Protein AF-A0A183U1H2-F1 (afdb_monomer_lite)

Foldseek 3Di:
DPPPPPDDPLRVLVVVLVVLQVVLVVCVVVVVLVSNLVSLVVSLVSLCVSLVPDDPVSVVVSNVSNVVSVVVSVVSVVVVVVVVVVVVVVPDDDPDPPPPPPPDDDD

Structure (mmCIF, N/CA/C/O backbone):
data_AF-A0A183U1H2-F1
#
_entry.id   AF-A0A183U1H2-F1
#
loop_
_atom_site.group_PDB
_atom_site.id
_atom_site.type_symbol
_atom_site.label_atom_id
_atom_site.label_alt_id
_atom_site.label_comp_id
_atom_site.label_asym_id
_atom_site.label_entity_id
_atom_site.label_seq_id
_atom_site.pdbx_PDB_ins_code
_atom_site.Cartn_x
_atom_site.Cartn_y
_atom_site.Cartn_z
_atom_site.occupancy
_atom_site.B_iso_or_equiv
_atom_site.auth_seq_id
_atom_site.auth_comp_id
_atom_site.auth_asym_id
_atom_site.auth_atom_id
_atom_site.pdbx_PDB_model_num
ATOM 1 N N . MET A 1 1 ? -0.486 -20.157 -33.945 1.00 36.94 1 MET A N 1
ATOM 2 C CA . MET A 1 1 ? 0.719 -19.819 -33.159 1.00 36.94 1 MET A CA 1
ATOM 3 C C . MET A 1 1 ? 0.228 -19.190 -31.872 1.00 36.94 1 MET A C 1
ATOM 5 O O . MET A 1 1 ? -0.326 -18.102 -31.926 1.00 36.94 1 MET A O 1
ATOM 9 N N . VAL A 1 2 ? 0.276 -19.923 -30.759 1.00 47.97 2 VAL A N 1
ATOM 10 C CA . VAL A 1 2 ? -0.162 -19.395 -29.461 1.00 47.97 2 VAL A CA 1
ATOM 11 C C . VAL A 1 2 ? 1.026 -18.614 -28.917 1.00 47.97 2 VAL A C 1
ATOM 13 O O . VAL A 1 2 ? 2.027 -19.211 -28.533 1.00 47.97 2 VAL A O 1
ATOM 16 N N . SER A 1 3 ? 0.981 -17.289 -29.021 1.00 49.50 3 SER A N 1
ATOM 17 C CA . SER A 1 3 ? 2.027 -16.421 -28.488 1.00 49.50 3 SER A CA 1
ATOM 18 C C . 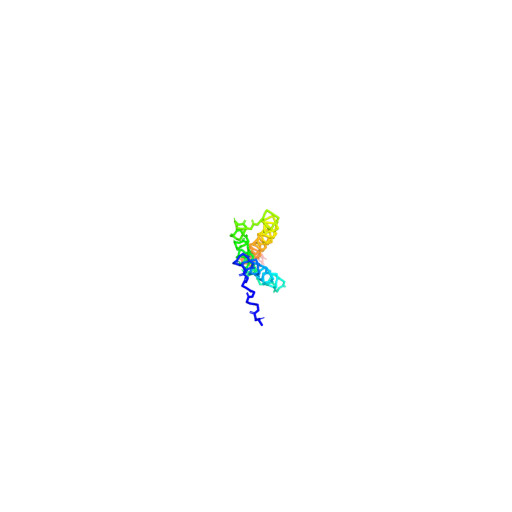SER A 1 3 ? 2.014 -16.547 -26.969 1.00 49.50 3 SER A C 1
ATOM 20 O O . SER A 1 3 ? 1.160 -15.961 -26.306 1.00 49.50 3 SER A O 1
ATOM 22 N N . SER A 1 4 ? 2.923 -17.347 -26.415 1.00 54.81 4 SER A N 1
ATOM 23 C CA . SER A 1 4 ? 3.174 -17.393 -24.977 1.00 54.81 4 SER A CA 1
ATOM 24 C C . SER A 1 4 ? 3.707 -16.026 -24.555 1.00 54.81 4 SER A C 1
ATOM 26 O O . SER A 1 4 ? 4.900 -15.754 -24.663 1.00 54.81 4 SER A O 1
ATOM 28 N N . ASN A 1 5 ? 2.806 -15.132 -24.149 1.00 60.75 5 ASN A N 1
ATOM 29 C CA . ASN A 1 5 ? 3.143 -13.831 -23.590 1.00 60.75 5 ASN A CA 1
ATOM 30 C C . ASN A 1 5 ? 3.685 -14.061 -22.174 1.00 60.75 5 ASN A C 1
ATOM 32 O O . ASN A 1 5 ? 2.951 -14.019 -21.188 1.00 60.75 5 ASN A O 1
ATOM 36 N N . ILE A 1 6 ? 4.958 -14.444 -22.099 1.00 65.81 6 ILE A N 1
ATOM 37 C CA . ILE A 1 6 ? 5.669 -14.643 -20.842 1.00 65.81 6 ILE A CA 1
ATOM 38 C C . ILE A 1 6 ? 5.925 -13.244 -20.297 1.00 65.81 6 ILE A C 1
ATOM 40 O O . ILE A 1 6 ? 6.830 -12.545 -20.754 1.00 65.81 6 ILE A O 1
ATOM 44 N N . LYS A 1 7 ? 5.072 -12.810 -19.367 1.00 69.94 7 LYS A N 1
ATOM 45 C CA . LYS A 1 7 ? 5.274 -11.551 -18.655 1.00 69.94 7 LYS A CA 1
ATOM 46 C C . LYS A 1 7 ? 6.622 -11.608 -17.942 1.00 69.94 7 LYS A C 1
ATOM 48 O O . LYS A 1 7 ? 6.939 -12.604 -17.291 1.00 69.94 7 LYS A O 1
ATOM 53 N N . SER A 1 8 ? 7.406 -10.542 -18.054 1.00 78.31 8 SER A N 1
ATOM 54 C CA . SER A 1 8 ? 8.648 -10.408 -17.293 1.00 78.31 8 SER A CA 1
ATOM 55 C C . SER A 1 8 ? 8.347 -10.404 -15.794 1.00 78.31 8 SER A C 1
ATOM 57 O O . SER A 1 8 ? 7.314 -9.881 -15.374 1.00 78.31 8 SER A O 1
ATOM 59 N N . GLU A 1 9 ? 9.271 -10.905 -14.976 1.00 78.94 9 GLU A N 1
ATOM 60 C CA . GLU A 1 9 ? 9.143 -10.920 -13.510 1.00 78.94 9 GLU A CA 1
ATOM 61 C C . GLU A 1 9 ? 8.788 -9.534 -12.942 1.00 78.94 9 GLU A C 1
ATOM 63 O O . GLU A 1 9 ? 7.915 -9.403 -12.090 1.00 78.94 9 GLU A O 1
ATOM 68 N N . HIS A 1 10 ? 9.375 -8.469 -13.493 1.00 75.06 10 HIS A N 1
ATOM 69 C CA . HIS A 1 10 ? 9.066 -7.089 -13.103 1.00 75.06 10 HIS A CA 1
ATOM 70 C C . HIS A 1 10 ? 7.616 -6.689 -13.377 1.00 75.06 10 HIS A C 1
ATOM 72 O O . HIS A 1 10 ? 7.029 -5.947 -12.598 1.00 75.06 10 HIS A O 1
ATOM 78 N N . GLN A 1 11 ? 7.035 -7.181 -14.472 1.00 80.50 11 GLN A N 1
ATOM 79 C CA . GLN A 1 11 ? 5.646 -6.906 -14.825 1.00 80.50 11 GLN A CA 1
ATOM 80 C C . GLN A 1 11 ? 4.701 -7.644 -13.870 1.00 80.50 11 GLN A C 1
ATOM 82 O O . GLN A 1 11 ? 3.739 -7.054 -13.396 1.00 80.50 11 GLN A O 1
ATOM 87 N N . VAL A 1 12 ? 5.036 -8.887 -13.509 1.00 86.50 12 VAL A N 1
ATOM 88 C CA . VAL A 1 12 ? 4.299 -9.666 -12.501 1.00 86.50 12 VAL A CA 1
ATOM 89 C C . VAL A 1 12 ? 4.364 -8.996 -11.129 1.00 86.50 12 VAL A C 1
ATOM 91 O O . VAL A 1 12 ? 3.343 -8.866 -10.456 1.00 86.50 12 VAL A O 1
ATOM 94 N N . ASN A 1 13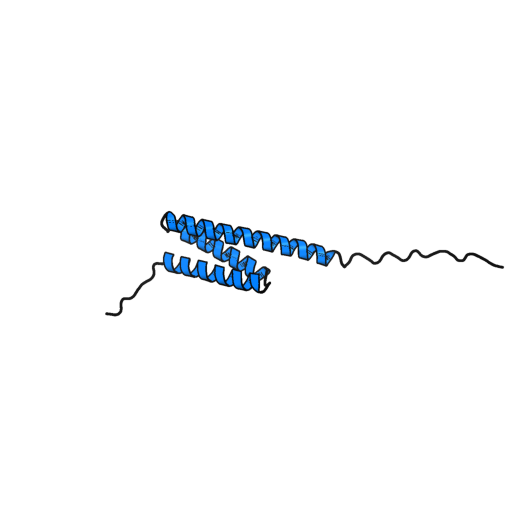 ? 5.544 -8.536 -10.712 1.00 85.31 13 ASN A N 1
ATOM 95 C CA . ASN A 1 13 ? 5.692 -7.857 -9.428 1.00 85.31 13 ASN A CA 1
ATOM 96 C C . ASN A 1 13 ? 4.940 -6.519 -9.410 1.00 85.31 13 ASN A C 1
ATOM 98 O O . ASN A 1 13 ? 4.318 -6.192 -8.408 1.00 85.31 13 ASN A O 1
ATOM 102 N N . LEU A 1 14 ? 4.925 -5.770 -10.515 1.00 84.00 14 LEU A N 1
ATOM 103 C CA . LEU A 1 14 ? 4.155 -4.529 -10.602 1.00 84.00 14 LEU A CA 1
ATOM 104 C C . LEU A 1 14 ? 2.649 -4.799 -10.468 1.00 84.00 14 LEU A C 1
ATOM 106 O O . LEU A 1 14 ? 2.002 -4.187 -9.622 1.00 84.00 14 LEU A O 1
ATOM 110 N N . GLU A 1 15 ? 2.116 -5.767 -11.217 1.00 89.62 15 GLU A N 1
ATOM 111 C CA . GLU A 1 15 ? 0.707 -6.181 -11.116 1.00 89.62 15 GLU A CA 1
ATOM 112 C C . GLU A 1 15 ? 0.351 -6.633 -9.692 1.00 89.62 15 GLU A C 1
ATOM 114 O O . GLU A 1 15 ? -0.721 -6.317 -9.177 1.00 89.62 15 GLU A O 1
ATOM 119 N N . ARG A 1 16 ? 1.269 -7.335 -9.019 1.00 90.88 16 ARG A N 1
ATOM 120 C CA . ARG A 1 16 ? 1.084 -7.761 -7.629 1.00 90.88 16 ARG A CA 1
ATOM 121 C C . ARG A 1 16 ? 1.088 -6.583 -6.650 1.00 90.88 16 ARG A C 1
ATOM 123 O O . ARG A 1 16 ? 0.267 -6.580 -5.738 1.00 90.88 16 ARG A O 1
ATOM 130 N N . ALA A 1 17 ? 1.967 -5.594 -6.824 1.00 90.69 17 ALA A N 1
ATOM 131 C CA . ALA A 1 17 ? 1.969 -4.378 -6.003 1.00 90.69 17 ALA A CA 1
ATOM 132 C C . ALA A 1 17 ? 0.668 -3.588 -6.173 1.00 90.69 17 ALA A C 1
ATOM 134 O O . ALA A 1 17 ? 0.096 -3.132 -5.185 1.00 90.69 17 ALA A O 1
ATOM 135 N N . GLU A 1 18 ? 0.191 -3.446 -7.411 1.00 90.75 18 GLU A N 1
ATOM 136 C CA . GLU A 1 18 ? -1.081 -2.780 -7.701 1.00 90.75 18 GLU A CA 1
ATOM 137 C C . GLU A 1 18 ? -2.252 -3.519 -7.058 1.00 90.75 18 GLU A C 1
ATOM 139 O O . GLU A 1 18 ? -3.076 -2.901 -6.389 1.00 90.75 18 GLU A O 1
ATOM 144 N N . PHE A 1 19 ? -2.294 -4.846 -7.187 1.00 94.62 19 PHE A N 1
ATOM 145 C CA . PHE A 1 19 ? -3.336 -5.659 -6.570 1.00 94.62 19 PHE A CA 1
ATOM 146 C C . PHE A 1 19 ? -3.359 -5.522 -5.042 1.00 94.62 19 PHE A C 1
ATOM 148 O O . PHE A 1 19 ? -4.423 -5.306 -4.466 1.00 94.62 19 PHE A O 1
ATOM 155 N N . LEU A 1 20 ? -2.193 -5.576 -4.389 1.00 95.06 20 LEU A N 1
ATOM 156 C CA . LEU A 1 20 ? -2.082 -5.356 -2.943 1.00 95.06 20 LEU A CA 1
ATOM 157 C C . LEU A 1 20 ? -2.559 -3.957 -2.539 1.00 95.06 20 LEU A C 1
ATOM 159 O O . LEU A 1 20 ? -3.214 -3.808 -1.510 1.00 95.06 20 LEU A O 1
ATOM 163 N N . LEU A 1 21 ? -2.276 -2.934 -3.351 1.00 93.31 21 LEU A N 1
ATOM 164 C CA . LEU A 1 21 ? -2.742 -1.577 -3.080 1.00 93.31 21 LEU A CA 1
ATOM 165 C C . LEU A 1 21 ? -4.269 -1.471 -3.157 1.00 93.31 21 LEU A C 1
ATOM 167 O O . LEU A 1 21 ? -4.865 -0.811 -2.311 1.00 93.31 21 LEU A O 1
ATOM 171 N N . TYR A 1 22 ? -4.902 -2.123 -4.136 1.00 95.38 22 TYR A N 1
ATOM 172 C CA . TYR A 1 22 ? -6.363 -2.173 -4.219 1.00 95.38 22 TYR A CA 1
ATOM 173 C C . TYR A 1 22 ? -6.973 -2.870 -3.005 1.00 95.38 22 TYR A C 1
ATOM 175 O O . TYR A 1 22 ? -7.884 -2.324 -2.397 1.00 95.38 22 TYR A O 1
ATOM 183 N N . GLN A 1 23 ? -6.411 -4.004 -2.580 1.00 97.31 23 GLN A N 1
ATOM 184 C CA . GLN A 1 23 ? -6.870 -4.669 -1.359 1.00 97.31 23 GLN A CA 1
ATOM 185 C C . GLN A 1 23 ? -6.700 -3.786 -0.117 1.00 97.31 23 GLN A C 1
ATOM 187 O O . GLN A 1 23 ? -7.572 -3.765 0.748 1.00 97.31 23 GLN A O 1
ATOM 192 N N . ALA A 1 24 ? -5.594 -3.042 -0.024 1.00 95.88 24 ALA A N 1
ATOM 193 C CA . ALA A 1 24 ? -5.367 -2.114 1.078 1.00 95.88 24 ALA A CA 1
ATOM 194 C C . ALA A 1 24 ? -6.410 -0.986 1.101 1.00 95.88 24 ALA A C 1
ATOM 196 O O . ALA A 1 24 ? -6.879 -0.621 2.176 1.00 95.88 24 ALA A O 1
ATOM 197 N N . LEU A 1 25 ? -6.782 -0.462 -0.074 1.00 95.50 25 LEU A N 1
ATOM 198 C CA . LEU A 1 25 ? -7.834 0.546 -0.225 1.00 95.50 25 LEU A CA 1
ATOM 199 C C . LEU A 1 25 ? -9.198 -0.010 0.188 1.00 95.50 25 LEU A C 1
ATOM 201 O O . LEU A 1 25 ? -9.849 0.593 1.035 1.00 95.50 25 LEU A O 1
ATOM 205 N N . ASP A 1 26 ? -9.575 -1.186 -0.316 1.00 97.50 26 ASP A N 1
ATOM 206 C CA . ASP A 1 26 ? -10.840 -1.837 0.041 1.00 97.50 26 ASP A CA 1
ATOM 207 C C . ASP A 1 26 ? -10.931 -2.074 1.560 1.00 97.50 26 ASP A C 1
ATOM 209 O O . ASP A 1 26 ? -11.962 -1.815 2.183 1.00 97.50 26 ASP A O 1
ATOM 213 N N . ALA A 1 27 ? -9.836 -2.527 2.181 1.00 96.06 27 ALA A N 1
ATOM 214 C CA . ALA A 1 27 ? -9.757 -2.731 3.626 1.00 96.06 27 ALA A CA 1
ATOM 215 C C . ALA A 1 27 ? -9.833 -1.410 4.417 1.00 96.06 27 ALA A C 1
ATOM 217 O O . ALA A 1 27 ? -10.480 -1.361 5.465 1.00 96.06 27 ALA A O 1
ATOM 218 N N . ASP A 1 28 ? -9.195 -0.339 3.936 1.00 94.12 28 ASP A N 1
ATOM 219 C CA . ASP A 1 28 ? -9.258 1.001 4.536 1.00 94.12 28 ASP A CA 1
ATOM 220 C C . ASP A 1 28 ? -10.692 1.551 4.489 1.00 94.12 28 ASP A C 1
ATOM 222 O O . ASP A 1 28 ? -11.244 1.948 5.516 1.00 94.12 28 ASP A O 1
ATOM 226 N N . GLU A 1 29 ? -11.344 1.465 3.327 1.00 94.75 29 GLU A N 1
ATOM 227 C CA . GLU A 1 29 ? -12.732 1.893 3.122 1.00 94.75 29 GLU A CA 1
ATOM 228 C C . GLU A 1 29 ? -13.732 1.058 3.937 1.00 94.75 29 GLU A C 1
ATOM 230 O O . GLU A 1 29 ? -14.708 1.598 4.462 1.00 94.75 29 GLU A O 1
ATOM 235 N N . ALA A 1 30 ? -13.466 -0.240 4.117 1.00 94.75 30 ALA A N 1
ATOM 236 C CA . ALA A 1 30 ? -14.240 -1.119 4.993 1.00 94.75 30 ALA A CA 1
ATOM 237 C C . ALA A 1 30 ? -13.997 -0.863 6.496 1.00 94.75 30 ALA A C 1
ATOM 239 O O . ALA A 1 30 ? -14.685 -1.436 7.344 1.00 94.75 30 ALA A O 1
ATOM 240 N N . GLY A 1 31 ? -13.021 -0.022 6.857 1.00 90.94 31 GLY A N 1
ATOM 241 C CA . GLY A 1 31 ? -12.640 0.245 8.245 1.00 90.94 31 GLY A CA 1
ATOM 242 C C . GLY A 1 31 ? -11.829 -0.882 8.898 1.00 90.94 31 GLY A C 1
ATOM 243 O O . GLY A 1 31 ? -11.643 -0.888 10.118 1.00 90.94 31 GLY A O 1
ATOM 244 N N . HIS A 1 32 ? -11.312 -1.830 8.115 1.00 94.00 32 HIS A N 1
ATOM 245 C CA . HIS A 1 32 ? -10.425 -2.903 8.567 1.00 94.00 32 HIS A CA 1
ATOM 246 C C . HIS A 1 32 ? -8.989 -2.387 8.734 1.00 94.00 32 HIS A C 1
ATOM 248 O O . HIS A 1 32 ? -8.050 -2.820 8.068 1.00 94.00 32 HIS A O 1
ATOM 254 N N . VAL A 1 33 ? -8.795 -1.449 9.664 1.00 92.12 33 VAL A N 1
ATOM 255 C CA . VAL A 1 33 ? -7.562 -0.651 9.741 1.00 92.12 33 VAL A CA 1
ATOM 256 C C . VAL A 1 33 ? -6.291 -1.493 9.927 1.00 92.12 33 VAL A C 1
ATOM 258 O O . VAL A 1 33 ? -5.259 -1.187 9.338 1.00 92.12 33 VAL A O 1
ATOM 261 N N . SER A 1 34 ? -6.343 -2.571 10.718 1.00 92.56 34 SER A N 1
ATOM 262 C CA . SER A 1 34 ? -5.172 -3.447 10.909 1.00 92.56 34 SER A CA 1
ATOM 263 C C . SER A 1 34 ? -4.774 -4.186 9.629 1.00 92.56 34 SER A C 1
ATOM 265 O O . SER A 1 34 ? -3.586 -4.312 9.347 1.00 92.56 34 SER A O 1
ATOM 267 N N . GLU A 1 35 ? -5.754 -4.644 8.851 1.00 94.50 35 GLU A N 1
ATOM 268 C CA . GLU A 1 35 ? -5.526 -5.317 7.570 1.00 94.50 35 GLU A CA 1
ATOM 269 C C . GLU A 1 35 ? -5.012 -4.322 6.523 1.00 94.50 35 GLU A C 1
ATOM 271 O O . GLU A 1 35 ? -3.990 -4.578 5.889 1.00 94.50 35 GLU A O 1
ATOM 276 N N . ALA A 1 36 ? -5.630 -3.139 6.437 1.00 95.06 36 ALA A N 1
ATOM 277 C CA . ALA A 1 36 ? -5.194 -2.061 5.553 1.00 95.06 36 ALA A CA 1
ATOM 278 C C . ALA A 1 36 ? -3.725 -1.670 5.792 1.00 95.06 36 ALA A C 1
ATOM 280 O O . ALA A 1 36 ? -2.947 -1.566 4.846 1.00 95.06 36 ALA A O 1
ATOM 281 N N . ILE A 1 37 ? -3.305 -1.510 7.054 1.00 95.69 37 ILE A N 1
ATOM 282 C CA . ILE A 1 37 ? -1.912 -1.186 7.408 1.00 95.69 37 ILE A CA 1
ATOM 283 C C . ILE A 1 37 ? -0.938 -2.269 6.929 1.00 95.69 37 ILE A C 1
ATOM 285 O O . ILE A 1 37 ? 0.129 -1.941 6.397 1.00 95.69 37 ILE A O 1
ATOM 289 N N . THR A 1 38 ? -1.274 -3.544 7.134 1.00 96.31 38 THR A N 1
ATOM 290 C CA . THR A 1 38 ? -0.437 -4.665 6.687 1.00 96.31 38 THR A CA 1
ATOM 291 C C . THR A 1 38 ? -0.314 -4.665 5.169 1.00 96.31 38 THR A C 1
ATOM 293 O O . THR A 1 38 ? 0.800 -4.640 4.651 1.00 96.31 38 THR A O 1
ATOM 296 N N . LEU A 1 39 ? -1.441 -4.582 4.459 1.00 97.12 39 LEU A N 1
ATOM 297 C CA . LEU A 1 39 ? -1.473 -4.602 2.997 1.00 97.12 39 LEU A CA 1
ATOM 298 C C . LEU A 1 39 ? -0.740 -3.402 2.383 1.00 97.12 39 LEU A C 1
ATOM 300 O O . LEU A 1 39 ? 0.037 -3.575 1.445 1.00 97.12 39 LEU A O 1
ATOM 304 N N . TYR A 1 40 ? -0.898 -2.196 2.945 1.00 97.25 40 TYR A N 1
ATOM 305 C CA . TYR A 1 40 ? -0.119 -1.033 2.515 1.00 97.25 40 TYR A CA 1
ATOM 306 C C . TYR A 1 40 ? 1.384 -1.246 2.723 1.00 97.25 40 TYR A C 1
ATOM 308 O O . TYR A 1 40 ? 2.174 -0.885 1.854 1.00 97.25 40 TYR A O 1
ATOM 316 N N . SER A 1 41 ? 1.790 -1.851 3.842 1.00 96.00 41 SER A N 1
ATOM 317 C CA . SER A 1 41 ? 3.204 -2.131 4.127 1.00 96.00 41 SER A CA 1
ATOM 318 C C . SER A 1 41 ? 3.795 -3.147 3.139 1.00 96.00 41 SER A C 1
ATOM 320 O O . SER A 1 41 ? 4.887 -2.928 2.613 1.00 96.00 41 SER A O 1
ATOM 322 N N . GLU A 1 42 ? 3.060 -4.218 2.830 1.00 95.94 42 GLU A N 1
ATOM 323 C CA . GLU A 1 42 ? 3.462 -5.221 1.834 1.00 95.94 42 GLU A CA 1
ATOM 324 C C . GLU A 1 42 ? 3.551 -4.626 0.421 1.00 95.94 42 GLU A C 1
ATOM 326 O O . GLU A 1 42 ? 4.529 -4.860 -0.294 1.00 95.94 42 GLU A O 1
ATOM 331 N N . ALA A 1 43 ? 2.579 -3.796 0.024 1.00 95.19 43 ALA A N 1
ATOM 332 C CA . ALA A 1 43 ? 2.601 -3.108 -1.266 1.00 95.19 43 ALA A CA 1
ATOM 333 C C . ALA A 1 43 ? 3.829 -2.190 -1.402 1.00 95.19 43 ALA A C 1
ATOM 335 O O . ALA A 1 43 ? 4.466 -2.150 -2.459 1.00 95.19 43 ALA A O 1
ATOM 336 N N . VAL A 1 44 ? 4.196 -1.478 -0.329 1.00 95.06 44 VAL A N 1
ATOM 337 C CA . VAL A 1 44 ? 5.393 -0.623 -0.276 1.00 95.06 44 VAL A CA 1
ATOM 338 C C . VAL A 1 44 ? 6.664 -1.439 -0.461 1.00 95.06 44 VAL A C 1
ATOM 340 O O . VAL A 1 44 ? 7.498 -1.080 -1.296 1.00 95.06 44 VAL A O 1
ATOM 343 N N . GLU A 1 45 ? 6.815 -2.533 0.285 1.00 93.38 45 GLU A N 1
ATOM 344 C CA . GLU A 1 45 ? 7.990 -3.398 0.184 1.00 93.38 4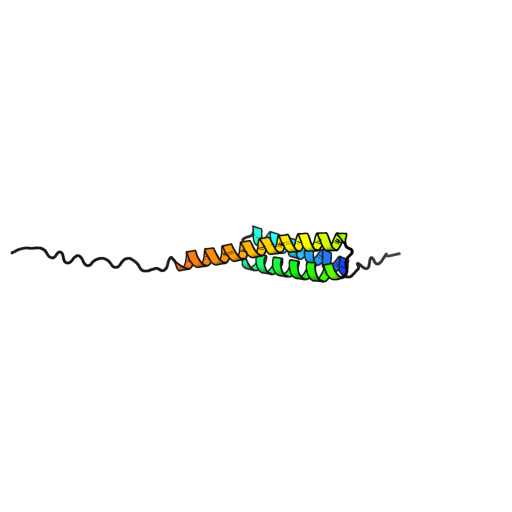5 GLU A CA 1
ATOM 345 C C . GLU A 1 45 ? 8.154 -3.932 -1.243 1.00 93.38 45 GLU A C 1
ATOM 347 O O . GLU A 1 45 ? 9.225 -3.794 -1.844 1.00 93.38 45 GLU A O 1
ATOM 352 N N . LEU A 1 46 ? 7.066 -4.434 -1.832 1.00 91.94 46 LEU A N 1
ATOM 353 C CA . LEU A 1 46 ? 7.081 -4.980 -3.183 1.00 91.94 46 LEU A CA 1
ATOM 354 C C . LEU A 1 46 ? 7.407 -3.908 -4.238 1.00 91.94 46 LEU A C 1
ATOM 356 O O . LEU A 1 46 ? 8.160 -4.167 -5.183 1.00 91.94 46 LEU A O 1
ATOM 360 N N . CYS A 1 47 ? 6.905 -2.680 -4.066 1.00 91.25 47 CYS A N 1
ATOM 361 C CA . CYS A 1 47 ? 7.250 -1.545 -4.925 1.00 91.25 47 CYS A CA 1
ATOM 362 C C . CYS A 1 47 ? 8.742 -1.207 -4.859 1.00 91.25 47 CYS A C 1
ATOM 364 O O . CYS A 1 47 ? 9.362 -0.949 -5.893 1.00 91.25 47 CYS A O 1
ATOM 366 N N . LEU A 1 48 ? 9.333 -1.209 -3.661 1.00 90.69 48 LEU A N 1
ATOM 367 C CA . LEU A 1 48 ? 10.752 -0.911 -3.463 1.00 90.69 48 LEU A CA 1
ATOM 368 C C . LEU A 1 48 ? 11.655 -2.012 -4.028 1.00 90.69 48 LEU A C 1
ATOM 370 O O . LEU A 1 48 ? 12.666 -1.697 -4.661 1.00 90.69 48 LEU A O 1
ATOM 374 N N . GLN A 1 49 ? 11.273 -3.279 -3.855 1.00 88.56 49 GLN A N 1
ATOM 375 C CA . GLN A 1 49 ? 11.978 -4.421 -4.437 1.00 88.56 49 GLN A CA 1
ATOM 376 C C . GLN A 1 49 ? 11.946 -4.362 -5.970 1.00 88.56 49 GLN A C 1
ATOM 378 O O . GLN A 1 49 ? 12.992 -4.424 -6.618 1.00 88.56 49 GLN A O 1
ATOM 383 N N . SER A 1 50 ? 10.769 -4.127 -6.551 1.00 85.19 50 SER A N 1
ATOM 384 C CA . SER A 1 50 ? 10.580 -4.042 -8.007 1.00 85.19 50 SER A CA 1
ATOM 385 C C . SER A 1 50 ? 11.321 -2.857 -8.630 1.00 85.19 50 SER A C 1
ATOM 387 O O . SER A 1 50 ? 11.920 -2.970 -9.697 1.00 85.19 50 SER A O 1
ATOM 389 N N . ALA A 1 51 ? 11.366 -1.724 -7.926 1.00 85.31 51 ALA A N 1
ATOM 390 C CA . ALA A 1 51 ? 12.044 -0.502 -8.350 1.00 85.31 51 ALA A CA 1
ATOM 391 C C . ALA A 1 51 ? 13.568 -0.650 -8.547 1.00 85.31 51 ALA A C 1
ATOM 393 O O . ALA A 1 51 ? 14.199 0.235 -9.135 1.00 85.31 51 ALA A O 1
ATOM 394 N N . SER A 1 52 ? 14.185 -1.721 -8.039 1.00 80.25 52 SER A N 1
ATOM 395 C CA . SER A 1 52 ? 15.616 -1.987 -8.224 1.00 80.25 52 SER A CA 1
ATOM 396 C C . SER A 1 52 ? 15.966 -2.448 -9.645 1.00 80.25 52 SER A C 1
ATOM 398 O O . SER A 1 52 ? 17.075 -2.178 -10.104 1.00 80.25 52 SER A O 1
ATOM 400 N N . SER A 1 53 ? 15.009 -3.047 -10.356 1.00 76.94 53 SER A N 1
ATOM 401 C CA . SER A 1 53 ? 15.211 -3.664 -11.673 1.00 76.94 53 SER A CA 1
ATOM 402 C C . SER A 1 53 ? 14.417 -3.000 -12.806 1.00 76.94 53 SER A C 1
ATOM 404 O O . SER A 1 53 ? 14.460 -3.466 -13.940 1.00 76.94 53 SER A O 1
ATOM 406 N N . CYS A 1 54 ? 13.689 -1.919 -12.517 1.00 81.44 54 CYS A N 1
ATOM 407 C CA . CYS A 1 54 ? 12.915 -1.166 -13.506 1.00 81.44 54 CYS A CA 1
ATOM 408 C C . CYS A 1 54 ? 13.649 0.082 -14.023 1.00 81.44 54 CYS A C 1
ATOM 410 O O . CYS A 1 54 ? 14.522 0.639 -13.351 1.00 81.44 54 CYS A O 1
ATOM 412 N N . ASP A 1 55 ? 13.206 0.575 -15.182 1.00 85.88 55 ASP A N 1
ATOM 413 C CA . ASP A 1 55 ? 13.651 1.841 -15.768 1.00 85.88 55 ASP A CA 1
ATOM 414 C C . ASP A 1 55 ? 13.387 3.045 -14.855 1.00 85.88 55 ASP A C 1
ATOM 416 O O . ASP A 1 55 ? 12.524 3.012 -13.971 1.00 85.88 55 ASP A O 1
ATOM 420 N N . ALA A 1 56 ? 14.107 4.143 -15.100 1.00 87.62 56 ALA A N 1
ATOM 421 C CA . ALA A 1 56 ? 14.062 5.348 -14.273 1.00 87.62 56 ALA A CA 1
ATOM 422 C C . ALA A 1 56 ? 12.636 5.900 -14.080 1.00 87.62 56 ALA A C 1
ATOM 424 O O . ALA A 1 56 ? 12.244 6.188 -12.949 1.00 87.62 56 ALA A O 1
ATOM 425 N N . ASP A 1 57 ? 11.837 5.984 -15.146 1.00 86.38 57 ASP A N 1
ATOM 426 C CA . ASP A 1 57 ? 10.454 6.470 -15.076 1.00 86.38 57 ASP A CA 1
ATOM 427 C C . ASP A 1 57 ? 9.557 5.560 -14.228 1.00 86.38 57 ASP A C 1
ATOM 429 O O . ASP A 1 57 ? 8.814 6.024 -13.358 1.00 86.38 57 ASP A O 1
ATOM 433 N N . THR A 1 58 ? 9.650 4.247 -14.438 1.00 85.00 58 THR A N 1
ATOM 434 C CA . THR A 1 58 ? 8.879 3.247 -13.686 1.00 85.00 58 THR A CA 1
ATOM 435 C C . THR A 1 58 ? 9.289 3.237 -12.216 1.00 85.00 58 THR A C 1
ATOM 437 O O . THR A 1 58 ? 8.440 3.208 -11.327 1.00 85.00 58 THR A O 1
ATOM 440 N N . LYS A 1 59 ? 10.586 3.373 -11.938 1.00 88.62 59 LYS A N 1
ATOM 441 C CA . LYS A 1 59 ? 11.139 3.502 -10.590 1.00 88.62 59 LYS A CA 1
ATOM 442 C C . LYS A 1 59 ? 10.608 4.733 -9.858 1.00 88.62 59 LYS A C 1
ATOM 444 O O . LYS A 1 59 ? 10.290 4.643 -8.672 1.00 88.62 59 LYS A O 1
ATOM 449 N N . ILE A 1 60 ? 10.496 5.876 -10.539 1.00 90.88 60 ILE A N 1
ATOM 450 C CA . ILE A 1 60 ? 9.920 7.097 -9.958 1.00 90.88 60 ILE A CA 1
ATOM 451 C C . ILE A 1 60 ? 8.452 6.865 -9.592 1.00 90.88 60 ILE A C 1
ATOM 453 O O . ILE A 1 60 ? 8.060 7.173 -8.466 1.00 90.88 60 ILE A O 1
ATOM 457 N N . LYS A 1 61 ? 7.660 6.273 -10.495 1.00 88.69 61 LYS A N 1
ATOM 458 C CA . LYS A 1 61 ? 6.242 5.966 -10.244 1.00 88.69 61 LYS A CA 1
ATOM 459 C C . LYS A 1 61 ? 6.061 5.016 -9.059 1.00 88.69 61 LYS A C 1
ATOM 461 O O . LYS A 1 61 ? 5.293 5.327 -8.153 1.00 88.69 61 LYS A O 1
ATOM 466 N N . LEU A 1 62 ? 6.825 3.921 -9.013 1.00 88.94 62 LEU A N 1
ATOM 467 C CA . LEU A 1 62 ? 6.796 2.958 -7.906 1.00 88.94 62 LEU A CA 1
ATOM 468 C C . LEU A 1 62 ? 7.153 3.614 -6.570 1.00 88.94 62 LEU A C 1
ATOM 470 O O . LEU A 1 62 ? 6.488 3.380 -5.568 1.00 88.94 62 LEU A O 1
ATOM 474 N N . ARG A 1 63 ? 8.160 4.494 -6.551 1.00 91.31 63 ARG A N 1
ATOM 475 C CA . ARG A 1 63 ? 8.528 5.242 -5.340 1.00 91.31 63 ARG A CA 1
ATOM 476 C C . ARG A 1 63 ? 7.449 6.226 -4.900 1.00 91.31 63 ARG A C 1
ATOM 478 O O . ARG A 1 63 ? 7.217 6.364 -3.704 1.00 91.31 63 ARG A O 1
ATOM 485 N N . GLN A 1 64 ? 6.799 6.915 -5.837 1.00 92.62 64 GLN A N 1
ATOM 486 C CA . GLN A 1 64 ? 5.689 7.816 -5.517 1.00 92.62 64 GLN A CA 1
ATOM 487 C C . GLN A 1 64 ? 4.493 7.053 -4.945 1.00 92.62 64 GLN A C 1
ATOM 489 O O . GLN A 1 64 ? 3.889 7.508 -3.977 1.00 92.62 64 GLN A O 1
ATOM 494 N N . LEU A 1 65 ? 4.174 5.894 -5.521 1.00 90.81 65 LEU A N 1
ATOM 495 C CA . LEU A 1 65 ? 3.095 5.029 -5.056 1.00 90.81 65 LEU A CA 1
ATOM 496 C C . LEU A 1 65 ? 3.402 4.463 -3.665 1.00 90.81 65 LEU A C 1
ATOM 498 O O . LEU A 1 65 ? 2.587 4.615 -2.759 1.00 90.81 65 LEU A O 1
ATOM 502 N N . ALA A 1 66 ? 4.611 3.933 -3.467 1.00 93.62 66 ALA A N 1
ATOM 503 C CA . ALA A 1 66 ? 5.085 3.472 -2.167 1.00 93.62 66 ALA A CA 1
ATOM 504 C C . ALA A 1 66 ? 5.017 4.582 -1.108 1.00 93.62 66 ALA A C 1
ATOM 506 O O . ALA A 1 66 ? 4.539 4.360 -0.002 1.00 93.62 66 ALA A O 1
ATOM 507 N N . LYS A 1 67 ? 5.429 5.807 -1.451 1.00 95.44 67 LYS A N 1
ATOM 508 C CA . LYS A 1 67 ? 5.345 6.936 -0.522 1.00 95.44 67 LYS A CA 1
ATOM 509 C C . LYS A 1 67 ? 3.903 7.205 -0.081 1.00 95.44 67 LYS A C 1
ATOM 511 O O . LYS A 1 67 ? 3.651 7.301 1.109 1.00 95.44 67 LYS A O 1
ATOM 516 N N . ARG A 1 68 ? 2.958 7.266 -1.023 1.00 93.88 68 ARG A N 1
ATOM 517 C CA . ARG A 1 68 ? 1.536 7.503 -0.711 1.00 93.88 68 ARG A CA 1
ATOM 518 C C . ARG A 1 68 ? 0.942 6.399 0.167 1.00 93.88 68 ARG A C 1
ATOM 520 O O . ARG A 1 68 ? 0.201 6.702 1.095 1.00 93.88 68 ARG A O 1
ATOM 527 N N . ALA A 1 69 ? 1.266 5.140 -0.130 1.00 94.50 69 ALA A N 1
ATOM 528 C CA . ALA A 1 69 ? 0.835 3.994 0.666 1.00 94.50 69 ALA A CA 1
ATOM 529 C C . ALA A 1 69 ? 1.401 4.051 2.094 1.00 94.50 69 ALA A C 1
ATOM 531 O O . ALA A 1 69 ? 0.671 3.829 3.057 1.00 94.50 69 ALA A O 1
ATOM 532 N N . LEU A 1 70 ? 2.679 4.416 2.234 1.00 96.31 70 LEU A N 1
ATOM 533 C CA . LEU A 1 70 ? 3.335 4.575 3.528 1.00 96.31 70 LEU A CA 1
ATOM 534 C C . LEU A 1 70 ? 2.724 5.726 4.338 1.00 96.31 70 LEU A C 1
ATOM 536 O O . LEU A 1 70 ? 2.324 5.499 5.476 1.00 96.31 70 LEU A O 1
ATOM 540 N N . ASP A 1 71 ? 2.558 6.906 3.729 1.00 96.06 71 ASP A N 1
ATOM 541 C CA . ASP A 1 71 ? 1.923 8.068 4.366 1.00 96.06 71 ASP A CA 1
ATOM 542 C C . ASP A 1 71 ? 0.525 7.689 4.906 1.00 96.06 71 ASP A C 1
ATOM 544 O O . ASP A 1 71 ? 0.164 8.010 6.040 1.00 96.06 71 ASP A O 1
ATOM 548 N N . ARG A 1 72 ? -0.270 6.944 4.120 1.00 95.31 72 ARG A N 1
ATOM 549 C CA . ARG A 1 72 ? -1.599 6.479 4.544 1.00 95.31 72 ARG A CA 1
ATOM 550 C C . ARG A 1 72 ? -1.524 5.469 5.690 1.00 95.31 72 ARG A C 1
ATOM 552 O O . ARG A 1 72 ? -2.274 5.606 6.656 1.00 95.31 72 ARG A O 1
ATOM 559 N N . ALA A 1 73 ? -0.618 4.494 5.617 1.00 95.06 73 ALA A N 1
ATOM 560 C CA . ALA A 1 73 ? -0.418 3.505 6.674 1.00 95.06 73 ALA A CA 1
ATOM 561 C C . ALA A 1 73 ? 0.015 4.149 8.003 1.00 95.06 73 ALA A C 1
ATOM 563 O O . ALA A 1 73 ? -0.425 3.712 9.066 1.00 95.06 73 ALA A O 1
ATOM 564 N N . GLU A 1 74 ? 0.845 5.194 7.963 1.00 94.81 74 GLU A N 1
ATOM 565 C CA . GLU A 1 74 ? 1.252 5.948 9.155 1.00 94.81 74 GLU A CA 1
ATOM 566 C C . GLU A 1 74 ? 0.077 6.703 9.784 1.00 94.81 74 GLU A C 1
ATOM 568 O O . GLU A 1 74 ? -0.134 6.601 10.994 1.00 94.81 74 GLU A O 1
ATOM 573 N N . ILE A 1 75 ? -0.748 7.371 8.970 1.00 94.44 75 ILE A N 1
ATOM 574 C CA . ILE A 1 75 ? -1.970 8.037 9.447 1.00 94.44 75 ILE A CA 1
ATOM 575 C C . ILE A 1 75 ? -2.904 7.023 10.118 1.00 94.44 75 ILE A C 1
ATOM 577 O O . ILE A 1 75 ? -3.389 7.266 11.221 1.00 94.44 75 ILE A O 1
ATOM 581 N N . LEU A 1 76 ? -3.132 5.870 9.483 1.00 92.38 76 LEU A N 1
ATOM 582 C CA . LEU A 1 76 ? -3.969 4.800 10.031 1.00 92.38 76 LEU A CA 1
ATOM 583 C C . LEU A 1 76 ? -3.417 4.239 11.352 1.00 92.38 76 LEU A C 1
ATOM 585 O O . LEU A 1 76 ? -4.181 3.957 12.274 1.00 92.38 76 LEU A O 1
ATOM 589 N N . LYS A 1 77 ? -2.092 4.101 11.489 1.00 90.75 77 LYS A N 1
ATOM 590 C CA . LYS A 1 77 ? -1.474 3.711 12.767 1.00 90.75 77 LYS A CA 1
ATOM 591 C C . LYS A 1 77 ? -1.735 4.756 13.847 1.00 90.75 77 LYS A C 1
ATOM 593 O O . LYS A 1 77 ? -2.115 4.393 14.957 1.00 90.75 77 LYS A O 1
ATOM 598 N N . GLU A 1 78 ? -1.586 6.040 13.529 1.00 90.19 78 GLU A N 1
ATOM 599 C CA . GLU A 1 78 ? -1.835 7.120 14.486 1.00 90.19 78 GLU A CA 1
ATOM 600 C C . GLU A 1 78 ? -3.302 7.159 14.943 1.00 90.19 78 GLU A C 1
ATOM 602 O O . GLU A 1 78 ? -3.572 7.337 16.134 1.00 90.19 78 GLU A O 1
ATOM 607 N N . THR A 1 79 ? -4.263 6.948 14.034 1.00 86.25 79 THR A N 1
ATOM 608 C CA . THR A 1 79 ? -5.689 6.907 14.399 1.00 86.25 79 THR A CA 1
ATOM 609 C C . THR A 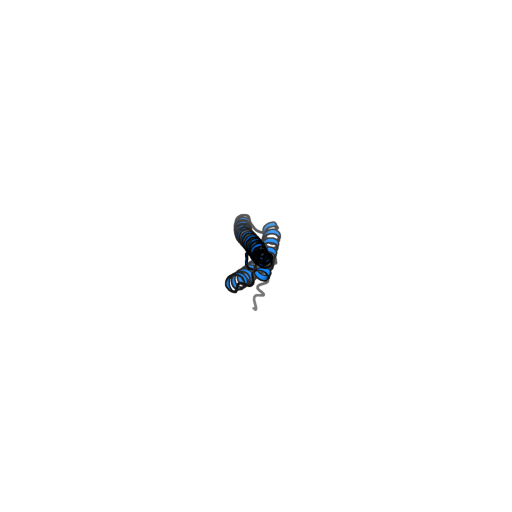1 79 ? -6.026 5.705 15.277 1.00 86.25 79 THR A C 1
ATOM 611 O O . THR A 1 79 ? -6.803 5.846 16.224 1.00 86.25 79 THR A O 1
ATOM 614 N N . VAL A 1 80 ? -5.414 4.543 15.028 1.00 85.38 80 VAL A N 1
ATOM 615 C CA . VAL A 1 80 ? -5.555 3.357 15.885 1.00 85.38 80 VAL A CA 1
ATOM 616 C C . VAL A 1 80 ? -4.991 3.619 17.278 1.00 85.38 80 VAL A C 1
ATOM 618 O O . VAL A 1 80 ? -5.662 3.317 18.265 1.00 85.38 80 VAL A O 1
ATOM 621 N N . GLU A 1 81 ? -3.800 4.205 17.383 1.00 78.75 81 GLU A N 1
ATOM 622 C CA . GLU A 1 81 ? -3.170 4.508 18.672 1.00 78.75 81 GLU A CA 1
ATOM 623 C C . GLU A 1 81 ? -3.977 5.554 19.458 1.00 78.75 81 GLU A C 1
ATOM 625 O O . GLU A 1 81 ? -4.309 5.324 20.621 1.00 78.75 81 GLU A O 1
ATOM 630 N N . LYS A 1 82 ? -4.424 6.646 18.820 1.00 73.12 82 LYS A N 1
ATOM 631 C CA . LYS A 1 82 ? -5.322 7.636 19.451 1.00 73.12 82 LYS A CA 1
ATOM 632 C C . LYS A 1 82 ? -6.669 7.030 19.864 1.00 73.12 82 LYS A C 1
ATOM 634 O O . LYS A 1 82 ? -7.189 7.349 20.932 1.00 73.12 82 LYS A O 1
ATOM 639 N N . GLY A 1 83 ? -7.224 6.125 19.057 1.00 63.34 83 GLY A N 1
ATOM 640 C CA . GLY A 1 83 ? -8.464 5.409 19.364 1.00 63.34 83 GLY A CA 1
ATOM 641 C C . GLY A 1 83 ? -8.332 4.407 20.516 1.00 63.34 83 GLY A C 1
ATOM 642 O O . GLY A 1 83 ? -9.294 4.198 21.255 1.00 63.34 83 GLY A O 1
ATOM 643 N N . LYS A 1 84 ? -7.152 3.804 20.713 1.00 58.56 84 LYS A N 1
ATOM 644 C CA . LYS A 1 84 ? -6.854 2.965 21.887 1.00 58.56 84 LYS A CA 1
ATOM 645 C C . LYS A 1 84 ? -6.757 3.798 23.165 1.00 58.56 84 LYS A C 1
ATOM 647 O O . LYS A 1 84 ? -7.298 3.377 24.184 1.00 58.56 84 LYS A O 1
ATOM 652 N N . VAL A 1 85 ? -6.145 4.984 23.100 1.00 53.59 85 VAL A N 1
ATOM 653 C CA . VAL A 1 85 ? -6.058 5.912 24.244 1.00 53.59 85 VAL A CA 1
ATOM 654 C C . VAL A 1 85 ? -7.456 6.354 24.695 1.00 53.59 85 VAL A C 1
ATOM 656 O O . VAL A 1 85 ? -7.762 6.276 25.879 1.00 53.59 85 VAL A O 1
ATOM 659 N N . ALA A 1 86 ? -8.356 6.688 23.762 1.00 52.81 86 ALA A N 1
ATOM 660 C CA . ALA A 1 86 ? -9.737 7.058 24.093 1.00 52.81 86 ALA A CA 1
ATOM 661 C C . ALA A 1 86 ? -10.563 5.912 24.720 1.00 52.81 86 ALA A C 1
ATOM 663 O O . ALA A 1 86 ? -11.484 6.168 25.488 1.00 52.81 86 ALA A O 1
ATOM 664 N N . LYS A 1 87 ? -10.248 4.644 24.418 1.00 50.00 87 LYS A N 1
ATOM 665 C CA . LYS A 1 87 ? -10.934 3.476 25.005 1.00 50.00 87 LYS A CA 1
ATOM 666 C C . LYS A 1 87 ? -10.397 3.082 26.382 1.00 50.00 87 LYS A C 1
ATOM 668 O O . LYS A 1 87 ? -11.123 2.443 27.135 1.00 50.00 87 LYS A O 1
ATOM 673 N N . HIS A 1 88 ? -9.159 3.451 26.711 1.00 46.41 88 HIS A N 1
ATOM 674 C CA . HIS A 1 88 ? -8.592 3.223 28.042 1.00 46.41 88 HIS A CA 1
ATOM 675 C C . HIS A 1 88 ? -9.035 4.293 29.060 1.00 46.41 88 HIS A C 1
ATOM 677 O O . HIS A 1 88 ? -8.973 4.054 30.262 1.00 46.41 88 HIS A O 1
ATOM 683 N N . ASP A 1 89 ? -9.532 5.446 28.600 1.00 47.22 89 ASP A N 1
ATOM 684 C CA . ASP A 1 89 ? -9.975 6.545 29.474 1.00 47.22 89 ASP A CA 1
ATOM 685 C C . ASP A 1 89 ? -11.411 6.369 30.019 1.00 47.22 89 ASP A C 1
ATOM 687 O O . ASP A 1 89 ? -11.778 6.963 31.025 1.00 47.22 89 ASP A O 1
ATOM 691 N N . LEU A 1 90 ? -12.223 5.475 29.435 1.00 52.41 90 LEU A N 1
ATOM 692 C CA . LEU A 1 90 ? -13.560 5.128 29.958 1.00 52.41 90 LEU A CA 1
ATOM 693 C C . LEU A 1 90 ? -13.537 4.118 31.123 1.00 52.41 90 LEU A C 1
ATOM 695 O O . LEU A 1 90 ? -14.588 3.644 31.549 1.00 52.41 90 LEU A O 1
ATOM 699 N N . SER A 1 91 ? -12.353 3.805 31.656 1.00 54.97 91 SER A N 1
ATOM 700 C CA . SER A 1 91 ? -12.178 3.052 32.901 1.00 54.97 91 SER A CA 1
ATOM 701 C C . SER A 1 91 ? -11.338 3.846 33.908 1.00 54.97 91 SER A C 1
ATOM 703 O O . SER A 1 91 ? -10.415 3.307 34.515 1.00 54.97 91 SER A O 1
ATOM 705 N N . LEU A 1 92 ? -11.639 5.132 34.084 1.00 51.47 92 LEU A N 1
ATOM 706 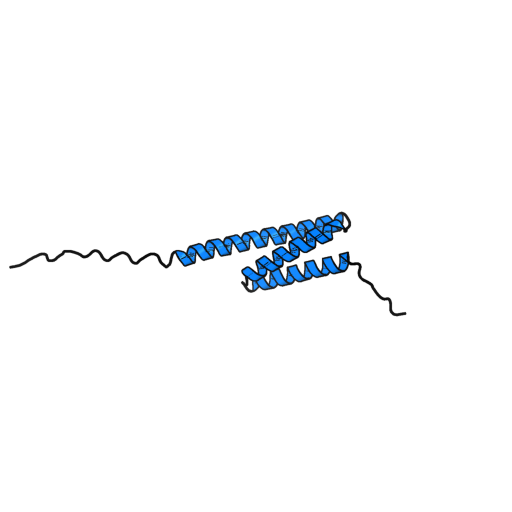C CA . LEU A 1 92 ? -11.180 5.904 35.235 1.00 51.47 92 LEU A CA 1
ATOM 707 C C . LEU A 1 92 ? -12.370 6.142 36.164 1.00 51.47 92 LEU A C 1
ATOM 709 O O . LEU A 1 92 ? -13.228 6.980 35.909 1.00 51.47 92 LEU A O 1
ATOM 713 N N . ASP A 1 93 ? -12.413 5.269 37.167 1.00 57.62 93 ASP A N 1
ATOM 714 C CA . ASP A 1 93 ? -12.986 5.401 38.503 1.00 57.62 93 ASP A CA 1
ATOM 715 C C . ASP A 1 93 ? -13.989 6.549 38.713 1.00 57.62 93 ASP A C 1
ATOM 717 O O . ASP A 1 93 ? -13.670 7.739 38.676 1.00 57.62 93 ASP A O 1
ATOM 721 N N . LEU A 1 94 ? -15.229 6.139 38.970 1.00 53.16 94 LEU A N 1
ATOM 722 C CA . LEU A 1 94 ? -16.323 6.960 39.473 1.00 53.16 94 LEU A CA 1
ATOM 723 C C . LEU A 1 94 ? -15.806 7.905 40.582 1.00 53.16 94 LEU A C 1
ATOM 725 O O . LEU A 1 94 ? -15.101 7.425 41.469 1.00 53.16 94 LEU A O 1
ATOM 729 N N . PRO A 1 95 ? -16.156 9.207 40.606 1.00 49.28 95 PRO A N 1
ATOM 730 C CA . PRO A 1 95 ? -15.797 10.054 41.737 1.00 49.28 95 PRO A CA 1
ATOM 731 C C . PRO A 1 95 ? -16.384 9.434 43.007 1.00 49.28 95 PRO A C 1
ATOM 733 O O . PRO A 1 95 ? -17.600 9.240 43.098 1.00 49.28 95 PRO A O 1
ATOM 736 N N . GLU A 1 96 ? -15.516 9.084 43.956 1.00 57.41 96 GLU A N 1
ATOM 737 C CA . GLU A 1 96 ? -15.928 8.558 45.251 1.00 57.41 96 GLU A CA 1
ATOM 738 C C . GLU A 1 96 ? -16.890 9.571 45.872 1.00 57.41 96 GLU A C 1
ATOM 740 O O . GLU A 1 96 ? -16.559 10.746 46.059 1.00 57.41 96 GLU A O 1
ATOM 745 N N . VAL A 1 97 ? -18.130 9.122 46.083 1.00 60.09 97 VAL A N 1
ATOM 746 C CA . VAL A 1 97 ? -19.201 9.921 46.675 1.00 60.09 97 VAL A CA 1
ATOM 747 C C . VAL A 1 97 ? -18.636 10.537 47.952 1.00 60.09 97 VAL A C 1
ATOM 749 O O . VAL A 1 97 ? -18.223 9.779 48.833 1.00 60.09 97 VAL A O 1
ATOM 752 N N . PRO A 1 98 ? -18.596 11.874 48.095 1.00 59.03 98 PRO A N 1
ATOM 753 C CA . PRO A 1 98 ? -18.243 12.463 49.369 1.00 59.03 98 PRO A CA 1
ATOM 754 C C . PRO A 1 98 ? -19.247 11.923 50.379 1.00 59.03 98 PRO A C 1
ATOM 756 O O . PRO A 1 98 ? -20.451 12.145 50.242 1.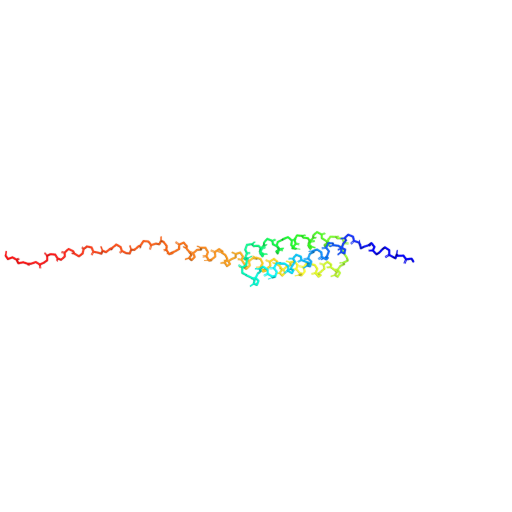00 59.03 98 PRO A O 1
ATOM 759 N N . ALA A 1 99 ? -18.773 11.155 51.358 1.00 59.91 99 ALA A N 1
ATOM 760 C CA . ALA A 1 99 ? -19.577 10.828 52.516 1.00 59.91 99 ALA A CA 1
ATOM 761 C C . ALA A 1 99 ? -19.830 12.153 53.242 1.00 59.91 99 ALA A C 1
ATOM 763 O O . ALA A 1 99 ? -19.035 12.583 54.078 1.00 59.91 99 ALA A O 1
ATOM 764 N N . ASP A 1 100 ? -20.907 12.835 52.855 1.00 56.88 100 ASP A N 1
ATOM 765 C CA . ASP A 1 100 ? -21.475 13.964 53.564 1.00 56.88 100 ASP A CA 1
ATOM 766 C C . ASP A 1 100 ? -21.735 13.497 54.998 1.00 56.88 100 ASP A C 1
ATOM 768 O O . ASP A 1 100 ? -22.756 12.889 55.320 1.00 56.88 100 ASP A O 1
ATOM 772 N N . GLY A 1 101 ? -20.782 13.788 55.883 1.00 61.62 101 GLY A N 1
ATOM 773 C CA . GLY A 1 101 ? -20.911 13.693 57.332 1.00 61.62 101 GLY A CA 1
ATOM 774 C C . GLY A 1 101 ? -21.888 14.735 57.877 1.00 61.62 101 GLY A C 1
ATOM 775 O O . GLY A 1 101 ? -21.629 15.357 58.903 1.00 61.62 101 GLY A O 1
ATOM 776 N N . MET A 1 102 ? -23.015 14.948 57.199 1.00 59.12 102 MET A N 1
ATOM 777 C CA . MET A 1 102 ? -24.133 15.743 57.678 1.00 59.12 102 MET A CA 1
ATOM 778 C C . MET A 1 102 ? -25.116 14.854 58.437 1.00 59.12 102 MET A C 1
ATOM 780 O O . MET A 1 102 ? -26.277 14.710 58.071 1.00 59.12 102 MET A O 1
ATOM 784 N N . LEU A 1 103 ? -24.671 14.337 59.582 1.00 57.78 103 LEU A N 1
ATOM 785 C CA . LEU A 1 103 ? -25.579 14.134 60.710 1.00 57.78 103 LEU A CA 1
ATOM 786 C C . LEU A 1 103 ? -25.502 15.370 61.594 1.00 57.78 103 LEU A C 1
ATOM 788 O O . LEU A 1 103 ? -24.924 15.391 62.678 1.00 57.78 103 LEU A O 1
ATOM 792 N N . ARG A 1 104 ? -26.089 16.443 61.063 1.00 61.31 104 ARG A N 1
ATOM 793 C CA . ARG A 1 104 ? -26.366 17.653 61.811 1.00 61.31 104 ARG A CA 1
ATOM 794 C C . ARG A 1 104 ? -27.792 17.568 62.367 1.00 61.31 104 ARG A C 1
ATOM 796 O O . ARG A 1 104 ? -28.750 17.829 61.653 1.00 61.31 104 ARG A O 1
ATOM 803 N N . LEU A 1 105 ? -27.824 17.342 63.684 1.00 51.28 105 LEU A N 1
ATOM 804 C CA . LEU A 1 105 ? -28.700 17.939 64.707 1.00 51.28 105 LEU A CA 1
ATOM 805 C C . LEU A 1 105 ? -29.974 17.213 65.219 1.00 51.28 105 LEU A C 1
ATOM 807 O O . LEU A 1 105 ? -30.822 16.770 64.454 1.00 51.28 105 LEU A O 1
ATOM 811 N N . GLN A 1 106 ? -30.102 17.348 66.557 1.00 47.47 106 GLN A N 1
ATOM 812 C CA . GLN A 1 106 ? -31.274 17.348 67.468 1.00 47.47 106 GLN A CA 1
ATOM 813 C C . GLN A 1 106 ? -31.627 15.982 68.085 1.00 47.47 106 GLN A C 1
ATOM 815 O O . GLN A 1 106 ? -31.807 15.008 67.366 1.00 47.47 106 GLN A O 1
ATOM 820 N N . PHE A 1 107 ? -31.667 15.824 69.417 1.00 50.28 107 PHE A N 1
ATOM 821 C CA . PHE A 1 107 ? -32.199 16.714 70.467 1.00 50.28 107 PHE A CA 1
ATOM 822 C C . PHE A 1 107 ? -31.310 16.809 71.713 1.00 50.28 107 PHE A C 1
ATOM 824 O O . PHE A 1 107 ? -30.645 15.803 72.042 1.00 50.28 107 PHE A O 1
#

pLDDT: mean 79.9, std 17.37, range [36.94, 97.5]

Sequence (107 aa):
MVSSNIKSEHQVNLERAEFLLYQALDADEAGHVSEAITLYSEAVELCLQSASSCDADTKIKLRQLAKRALDRAEILKETVEKGKVAKHDLSLDLPEVPADGMLRLQF

Organism: Toxocara canis (NCBI:txid6265)

Radius of gyration: 26.63 Å; chains: 1; bounding box: 48×38×104 Å

InterPro domains:
  IPR007330 MIT domain [PF04212] (14-78)
  IPR007330 MIT domain [SM00745] (10-85)
  IPR036181 MIT domain superfamily [SSF116846] (13-87)
  IPR051297 PalB/RIM13 Calpain-like [PTHR46143] (3-83)

Secondary structure (DSSP, 8-state):
--------HHHHHHHHHHHHHHHHHHHHHTT-HHHHHHHHHHHHHHHHHHTTTS-HHHHHHHHHHHHHHHHHHHHHHHHHHHHHHHHHGGGS--PPP----------